Protein AF-A0A661NJM4-F1 (afdb_monomer_lite)

Radius of gyration: 27.55 Å; chains: 1; bounding box: 60×83×50 Å

Sequence (164 aa):
LTALAAVALLGGCPGSLEDPGRFEAGVPACDAEELLIRSCGSEVCHDADAPQADLDLVSPGVASRLVDVPAVLCVDLGNLVDSADPQGASAMLQKLQTDPGCGLQMPPSPFEPLTSDEVSCLSAWVDEITGGGSMDAGAFDAAMDAPMDAPADGSGGDAAEGGT

Foldseek 3Di:
DDDDDDDDDPPDDPPDPPPCVVVVPPLPPDDLLVLCCVFAVDPVDADDPDHDQPHHSNDPPNLVCFEQDARRQPNVLGGCAYLVCRQPRHLVLLLLDCCSVDDGRPPHPPGDRDDPSSSSNVSVVSCVSSVDDDDDDDDPPDDPDDDDDDDDDDDDDDDDDDDD

Structure (mmCIF, N/CA/C/O backbone):
data_AF-A0A661NJM4-F1
#
_entry.id   AF-A0A661NJM4-F1
#
loop_
_atom_site.group_PDB
_atom_site.id
_atom_site.type_symbol
_atom_site.label_atom_id
_atom_site.label_alt_id
_atom_site.label_comp_id
_atom_site.label_asym_id
_atom_site.label_entity_id
_atom_site.label_seq_id
_atom_site.pdbx_PDB_ins_code
_atom_site.Cartn_x
_atom_site.Cartn_y
_atom_site.Cartn_z
_atom_site.occupancy
_atom_site.B_iso_or_equiv
_atom_site.auth_seq_id
_atom_site.auth_comp_id
_atom_site.auth_asym_id
_atom_site.auth_atom_id
_atom_site.pdbx_PDB_model_num
ATOM 1 N N . LEU A 1 1 ? -49.283 -56.856 -9.617 1.00 42.16 1 LEU A N 1
ATOM 2 C CA . LEU A 1 1 ? -48.602 -55.839 -10.447 1.00 42.16 1 LEU A CA 1
ATOM 3 C C . LEU A 1 1 ? -49.069 -54.476 -9.966 1.00 42.16 1 LEU A C 1
ATOM 5 O O . LEU A 1 1 ? -50.152 -54.049 -10.334 1.00 42.16 1 LEU A O 1
ATOM 9 N N . THR A 1 2 ? -48.300 -53.846 -9.086 1.00 40.88 2 THR A N 1
ATOM 10 C CA . THR A 1 2 ? -48.565 -52.487 -8.600 1.00 40.88 2 THR A CA 1
ATOM 11 C C . THR A 1 2 ? -47.220 -51.777 -8.576 1.00 40.88 2 THR A C 1
ATOM 13 O O . THR A 1 2 ? -46.371 -52.081 -7.745 1.00 40.88 2 THR A O 1
ATOM 16 N N . ALA A 1 3 ? -46.996 -50.916 -9.567 1.00 50.34 3 ALA A N 1
ATOM 17 C CA . ALA A 1 3 ? -45.806 -50.086 -9.669 1.00 50.34 3 ALA A CA 1
ATOM 18 C C . ALA A 1 3 ? -45.991 -48.861 -8.761 1.00 50.34 3 ALA A C 1
ATOM 20 O O . ALA A 1 3 ? -46.922 -48.082 -8.963 1.00 50.34 3 ALA A O 1
ATOM 21 N N . LEU A 1 4 ? -45.135 -48.712 -7.747 1.00 49.56 4 LEU A N 1
ATOM 22 C CA . LEU A 1 4 ? -45.039 -47.482 -6.964 1.00 49.56 4 LEU A CA 1
ATOM 23 C C . LEU A 1 4 ? -44.176 -46.487 -7.748 1.00 49.56 4 LEU A C 1
ATOM 25 O O . LEU A 1 4 ? -42.968 -46.676 -7.879 1.00 49.56 4 LEU A O 1
ATOM 29 N N . ALA A 1 5 ? -44.805 -45.439 -8.274 1.00 57.16 5 ALA A N 1
ATOM 30 C CA . ALA A 1 5 ? -44.113 -44.274 -8.804 1.00 57.16 5 ALA A CA 1
ATOM 31 C C . ALA A 1 5 ? -43.614 -43.418 -7.628 1.00 57.16 5 ALA A C 1
ATOM 33 O O . ALA A 1 5 ? -44.414 -42.865 -6.873 1.00 57.16 5 ALA A O 1
ATOM 34 N N . ALA A 1 6 ? -42.294 -43.334 -7.456 1.00 54.97 6 ALA A N 1
ATOM 35 C CA . ALA A 1 6 ? -41.663 -42.452 -6.483 1.00 54.97 6 ALA A CA 1
ATOM 36 C C . ALA A 1 6 ? -41.489 -41.057 -7.102 1.00 54.97 6 ALA A C 1
ATOM 38 O O . ALA A 1 6 ? -40.662 -40.856 -7.988 1.00 54.97 6 ALA A O 1
ATOM 39 N N . VAL A 1 7 ? -42.296 -40.098 -6.647 1.00 58.34 7 VAL A N 1
ATOM 40 C CA . VAL A 1 7 ? -42.157 -38.674 -6.978 1.00 58.34 7 VAL A CA 1
ATOM 41 C C . VAL A 1 7 ? -41.045 -38.095 -6.102 1.00 58.34 7 VAL A C 1
ATOM 43 O O . VAL A 1 7 ? -41.209 -37.971 -4.889 1.00 58.34 7 VAL A O 1
ATOM 46 N N . ALA A 1 8 ? -39.905 -37.765 -6.709 1.00 55.59 8 ALA A N 1
ATOM 47 C CA . ALA A 1 8 ? -38.805 -37.072 -6.048 1.00 55.59 8 ALA A CA 1
ATOM 48 C C . ALA A 1 8 ? -39.119 -35.568 -5.967 1.00 55.59 8 ALA A C 1
ATOM 50 O O . ALA A 1 8 ? -38.956 -34.827 -6.934 1.00 55.59 8 ALA A O 1
ATOM 51 N N . LEU A 1 9 ? -39.606 -35.124 -4.808 1.00 58.19 9 LEU A N 1
ATOM 52 C CA . LEU A 1 9 ? -39.699 -33.708 -4.459 1.00 58.19 9 LEU A CA 1
ATOM 53 C C . LEU A 1 9 ? -38.277 -33.177 -4.221 1.00 58.19 9 LEU A C 1
ATOM 55 O O . LEU A 1 9 ? -37.660 -33.509 -3.210 1.00 58.19 9 LEU A O 1
ATOM 59 N N . LEU A 1 10 ? -37.757 -32.350 -5.132 1.00 53.59 10 LEU A N 1
ATOM 60 C CA . LEU A 1 10 ? -36.569 -31.525 -4.885 1.00 53.59 10 LEU A CA 1
ATOM 61 C C . LEU A 1 10 ? -36.932 -30.411 -3.892 1.00 53.59 10 LEU A C 1
ATOM 63 O O . LEU A 1 10 ? -37.168 -29.265 -4.264 1.00 53.59 10 LEU A O 1
ATOM 67 N N . GLY A 1 11 ? -37.021 -30.770 -2.613 1.00 51.56 11 GLY A N 1
ATOM 68 C CA . GLY A 1 11 ? -37.017 -29.814 -1.514 1.00 51.56 11 GLY A CA 1
ATOM 69 C C . GLY A 1 11 ? -35.595 -29.314 -1.299 1.00 51.56 11 GLY A C 1
ATOM 70 O O . GLY A 1 11 ? -34.840 -29.922 -0.547 1.00 51.56 11 GLY A O 1
ATOM 71 N N . GLY A 1 12 ? -35.217 -28.229 -1.976 1.00 57.75 12 GLY A N 1
ATOM 72 C CA . GLY A 1 12 ? -34.043 -27.457 -1.581 1.00 57.75 12 GLY A CA 1
ATOM 73 C C . GLY A 1 12 ? -34.294 -26.859 -0.198 1.00 57.75 12 GLY A C 1
ATOM 74 O O . GLY A 1 12 ? -35.311 -26.198 0.011 1.00 57.75 12 GLY A O 1
ATOM 75 N N . CYS A 1 13 ? -33.411 -27.123 0.763 1.00 59.28 13 CYS A N 1
ATOM 76 C CA . CYS A 1 13 ? -33.463 -26.448 2.055 1.00 59.28 13 CYS A CA 1
ATOM 77 C C . CYS A 1 13 ? -33.252 -24.942 1.830 1.00 59.28 13 CYS A C 1
ATOM 79 O O . CYS A 1 13 ? -32.224 -24.579 1.253 1.00 59.28 13 CYS A O 1
ATOM 81 N N . PRO A 1 14 ? -34.154 -24.053 2.288 1.00 63.53 14 PRO A N 1
ATOM 82 C CA . PRO A 1 14 ? -33.796 -22.653 2.441 1.00 63.53 14 PRO A CA 1
ATOM 83 C C . PRO A 1 14 ? -32.699 -22.599 3.509 1.00 63.53 14 PRO A C 1
ATOM 85 O O . PRO A 1 14 ? -32.967 -22.809 4.692 1.00 63.53 14 PRO A O 1
ATOM 88 N N . GLY A 1 15 ? -31.450 -22.404 3.088 1.00 54.69 15 GLY A N 1
ATOM 89 C CA . GL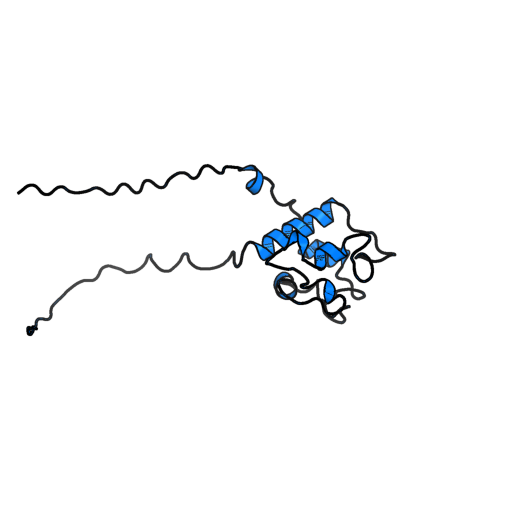Y A 1 15 ? -30.372 -22.071 4.008 1.00 54.69 15 GLY A CA 1
ATOM 90 C C . GLY A 1 15 ? -30.741 -20.757 4.683 1.00 54.69 15 GLY A C 1
ATOM 91 O O . GLY A 1 15 ? -30.848 -19.729 4.018 1.00 54.69 15 GLY A O 1
ATOM 92 N N . SER A 1 16 ? -31.022 -20.801 5.982 1.00 60.88 16 SER A N 1
ATOM 93 C CA . SER A 1 16 ? -31.118 -19.584 6.776 1.00 60.88 16 SER A CA 1
ATOM 94 C C . SER A 1 16 ? -29.702 -19.058 6.896 1.00 60.88 16 SER A C 1
ATOM 96 O O . S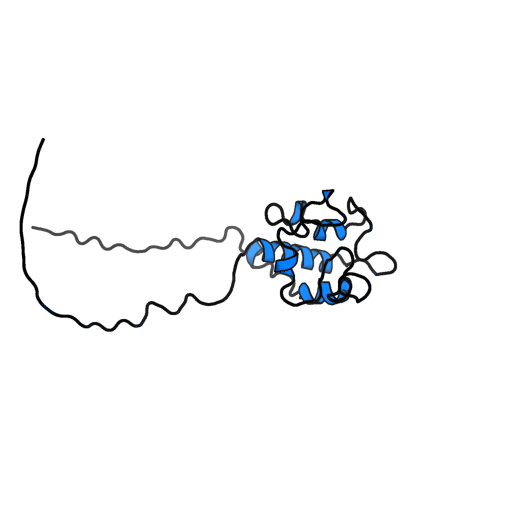ER A 1 16 ? -28.877 -19.749 7.471 1.00 60.88 16 SER A O 1
ATOM 98 N N . LEU A 1 17 ? -29.419 -17.872 6.362 1.00 56.31 17 LEU A N 1
ATOM 99 C CA . LEU A 1 17 ? -28.151 -17.206 6.629 1.00 56.31 17 LEU A CA 1
ATOM 100 C C . LEU A 1 17 ? -28.077 -16.970 8.139 1.00 56.31 17 LEU A C 1
ATOM 102 O O . LEU A 1 17 ? -28.878 -16.219 8.691 1.00 56.31 17 LEU A O 1
ATOM 106 N N . GLU A 1 18 ? -27.164 -17.661 8.812 1.00 68.56 18 GLU A N 1
ATOM 107 C CA . GLU A 1 18 ? -26.964 -17.550 10.258 1.00 68.56 18 GLU A CA 1
ATOM 108 C C . GLU A 1 18 ? -26.50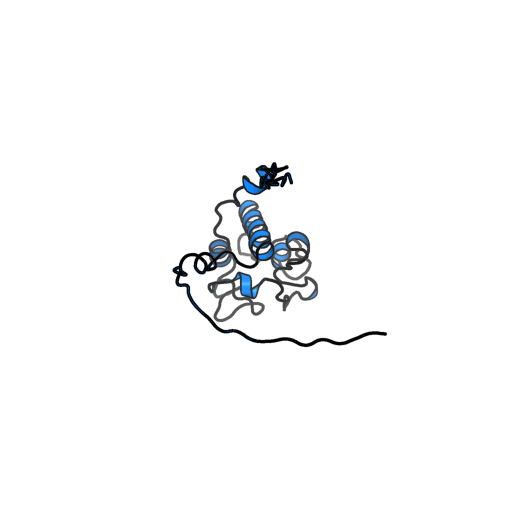2 -16.142 10.659 1.00 68.56 18 GLU A C 1
ATOM 110 O O . GLU A 1 18 ? -26.663 -15.745 11.812 1.00 68.56 18 GLU A O 1
ATOM 115 N N . ASP A 1 19 ? -25.996 -15.379 9.688 1.00 55.66 19 ASP A N 1
ATOM 116 C CA . ASP A 1 19 ? -25.659 -13.971 9.816 1.00 55.66 19 ASP A CA 1
ATOM 117 C C . ASP A 1 19 ? -25.887 -13.234 8.480 1.00 55.66 19 ASP A C 1
ATOM 119 O O . ASP A 1 19 ? -24.986 -13.189 7.640 1.00 55.66 19 ASP A O 1
ATOM 123 N N . PRO A 1 20 ? -27.083 -12.675 8.223 1.00 59.53 20 PRO A N 1
ATOM 124 C CA . PRO A 1 20 ? -27.307 -11.829 7.051 1.00 59.53 20 PRO A CA 1
ATOM 125 C C . PRO A 1 20 ? -26.447 -10.555 7.101 1.00 59.53 20 PRO A C 1
ATOM 127 O O . PRO A 1 20 ? -26.073 -10.040 6.051 1.00 59.53 20 PRO A O 1
ATOM 130 N N . GLY A 1 21 ? -26.026 -10.118 8.296 1.00 54.38 21 GLY A N 1
ATOM 131 C CA . GLY A 1 21 ? -25.169 -8.952 8.515 1.00 54.38 21 GLY A CA 1
ATOM 132 C C . GLY A 1 21 ? -23.808 -9.044 7.827 1.00 54.38 21 GLY A C 1
ATOM 133 O O . GLY A 1 21 ? -23.268 -8.019 7.422 1.00 54.38 21 GLY A O 1
ATOM 134 N N . ARG A 1 22 ? -23.285 -10.254 7.590 1.00 60.72 22 ARG A N 1
ATOM 135 C CA . ARG A 1 22 ? -22.041 -10.452 6.823 1.00 60.72 22 ARG A CA 1
ATOM 136 C C . ARG A 1 22 ? -22.195 -10.201 5.314 1.00 60.72 22 ARG A C 1
ATOM 138 O O . ARG A 1 22 ? -21.198 -10.091 4.615 1.00 60.72 22 ARG A O 1
ATOM 145 N N . PHE A 1 23 ? -23.433 -10.167 4.817 1.00 57.28 23 PHE A N 1
ATOM 146 C CA . PHE A 1 23 ? -23.776 -9.843 3.426 1.00 57.28 23 PHE A CA 1
ATOM 147 C C . PHE A 1 23 ? -24.459 -8.469 3.308 1.00 57.28 23 PHE A C 1
ATOM 149 O O . PHE A 1 23 ? -24.543 -7.916 2.216 1.00 57.28 23 PHE A O 1
ATOM 156 N N . GLU A 1 24 ? -24.971 -7.932 4.422 1.00 56.84 24 GLU A N 1
ATOM 157 C CA . GLU A 1 24 ? -25.612 -6.613 4.530 1.00 56.84 24 GLU A CA 1
ATOM 158 C C . GLU A 1 24 ? -24.663 -5.512 5.014 1.00 56.84 24 GLU A C 1
ATOM 160 O O . GLU A 1 24 ? -24.963 -4.328 4.841 1.00 56.84 24 GLU A O 1
ATOM 165 N N . ALA A 1 25 ? -23.496 -5.867 5.560 1.00 51.38 25 ALA A N 1
ATOM 166 C CA . ALA A 1 25 ? -22.344 -4.983 5.570 1.00 51.38 25 ALA A CA 1
ATOM 167 C C . ALA A 1 25 ? -21.876 -4.860 4.121 1.00 51.38 25 ALA A C 1
ATOM 169 O O . ALA A 1 25 ? -20.912 -5.494 3.703 1.00 51.38 25 ALA A O 1
ATOM 170 N N . GLY A 1 26 ? -22.623 -4.082 3.332 1.00 48.06 26 GLY A N 1
ATOM 171 C CA . GLY A 1 26 ? -22.126 -3.588 2.068 1.00 48.06 26 GLY A CA 1
ATOM 172 C C . GLY A 1 26 ? -20.741 -3.050 2.363 1.00 48.06 26 GLY A C 1
ATOM 173 O O . GLY A 1 26 ? -20.601 -2.162 3.212 1.00 48.06 26 GLY A O 1
ATOM 174 N N . VAL A 1 27 ? -19.736 -3.656 1.725 1.00 53.75 27 VAL A N 1
ATOM 175 C CA . VAL A 1 27 ? -18.402 -3.079 1.601 1.00 53.75 27 VAL A CA 1
ATOM 176 C C . VAL A 1 27 ? -18.651 -1.585 1.419 1.00 53.75 27 VAL A C 1
ATOM 178 O O . VAL A 1 27 ? -19.490 -1.249 0.567 1.00 53.75 27 VAL A O 1
ATOM 181 N N . PRO A 1 28 ? -18.097 -0.692 2.270 1.00 51.28 28 PRO A N 1
ATOM 182 C CA . PRO A 1 28 ? -18.274 0.736 2.039 1.00 51.28 28 PRO A CA 1
ATOM 183 C C . PRO A 1 28 ? -18.037 0.946 0.552 1.00 51.28 28 PRO A C 1
ATOM 185 O O . PRO A 1 28 ? -17.074 0.382 0.045 1.00 51.28 28 PRO A O 1
ATOM 188 N N . ALA A 1 29 ? -18.969 1.602 -0.150 1.00 61.59 29 ALA A N 1
ATOM 189 C CA . ALA A 1 29 ? -18.885 1.786 -1.596 1.00 61.59 29 ALA A CA 1
ATOM 190 C C . ALA A 1 29 ? -17.647 2.641 -1.878 1.00 61.59 29 ALA A C 1
ATOM 192 O O . ALA A 1 29 ? -17.711 3.866 -1.959 1.00 61.59 29 ALA A O 1
ATOM 193 N N . CYS A 1 30 ? -16.501 1.988 -1.872 1.00 79.81 30 CYS A N 1
ATOM 194 C CA . CYS A 1 30 ? -15.194 2.566 -1.833 1.00 79.81 30 CYS A CA 1
ATOM 195 C C . CYS A 1 30 ? -14.484 1.939 -3.012 1.00 79.81 30 CYS A C 1
ATOM 197 O O . CYS A 1 30 ? -14.419 0.724 -3.186 1.00 79.81 30 CYS A O 1
ATOM 199 N N . ASP A 1 31 ? -14.061 2.816 -3.895 1.00 91.31 31 ASP A N 1
ATOM 200 C CA . ASP A 1 31 ? -13.321 2.421 -5.065 1.00 91.31 31 ASP A CA 1
ATOM 201 C C . ASP A 1 31 ? -11.873 2.217 -4.613 1.00 91.31 31 ASP A C 1
ATOM 203 O O . ASP A 1 31 ? -11.127 3.177 -4.407 1.00 91.31 31 ASP A O 1
ATOM 207 N N . ALA A 1 32 ? -11.527 0.965 -4.304 1.00 93.50 32 ALA A N 1
ATOM 208 C CA . ALA A 1 32 ? -10.214 0.613 -3.780 1.00 93.50 32 ALA A CA 1
ATOM 209 C C . ALA A 1 32 ? -9.108 0.853 -4.815 1.00 93.50 32 ALA A C 1
ATOM 211 O O . ALA A 1 32 ? -8.018 1.280 -4.439 1.00 93.50 32 ALA A O 1
ATOM 212 N N . GLU A 1 33 ? -9.388 0.644 -6.105 1.00 93.00 33 GLU A N 1
ATOM 213 C CA . GLU A 1 33 ? -8.433 0.954 -7.172 1.00 93.00 33 GLU A CA 1
ATOM 214 C C . GLU A 1 33 ? -8.210 2.469 -7.271 1.00 93.00 33 GLU A C 1
ATOM 216 O O . GLU A 1 33 ? -7.064 2.917 -7.267 1.00 93.00 33 GLU A O 1
ATOM 221 N N . GLU A 1 34 ? -9.271 3.280 -7.231 1.00 93.81 34 GLU A N 1
ATOM 222 C CA . GLU A 1 34 ? -9.138 4.743 -7.171 1.00 93.81 34 GLU A CA 1
ATOM 223 C C . GLU A 1 34 ? -8.398 5.204 -5.904 1.00 93.81 34 GLU A C 1
ATOM 225 O O . GLU A 1 34 ? -7.588 6.134 -5.943 1.00 93.81 34 GLU A O 1
ATOM 230 N N . LEU A 1 35 ? -8.632 4.548 -4.762 1.00 95.00 35 LEU A N 1
ATOM 231 C CA . LEU A 1 35 ? -7.899 4.813 -3.524 1.00 95.00 35 LEU A CA 1
ATOM 232 C C . LEU A 1 35 ? -6.402 4.496 -3.673 1.00 95.00 35 LEU A C 1
ATOM 234 O O . LEU A 1 35 ? -5.567 5.287 -3.228 1.00 95.00 35 LEU A O 1
ATOM 238 N N . LEU A 1 36 ? -6.055 3.378 -4.313 1.00 95.50 36 LEU A N 1
ATOM 239 C CA . LEU A 1 36 ? -4.668 3.014 -4.599 1.00 95.50 36 LEU A CA 1
ATOM 240 C C . LEU A 1 36 ? -4.007 4.037 -5.521 1.00 95.50 36 LEU A C 1
ATOM 242 O O . LEU A 1 36 ? -2.900 4.489 -5.224 1.00 95.50 36 LEU A O 1
ATOM 246 N N . ILE A 1 37 ? -4.701 4.471 -6.573 1.00 94.00 37 ILE A N 1
ATOM 247 C CA . ILE A 1 37 ? -4.213 5.497 -7.498 1.00 94.00 37 ILE A CA 1
ATOM 248 C C . ILE A 1 37 ? -3.946 6.802 -6.744 1.00 94.00 37 ILE A C 1
ATOM 250 O O . ILE A 1 37 ? -2.826 7.309 -6.756 1.00 94.00 37 ILE A O 1
ATOM 254 N N . ARG A 1 38 ? -4.937 7.337 -6.022 1.00 93.31 38 ARG A N 1
ATOM 255 C CA . ARG A 1 38 ? -4.803 8.665 -5.403 1.00 93.31 38 ARG A CA 1
ATOM 256 C C . ARG A 1 38 ? -3.834 8.711 -4.221 1.00 93.31 38 ARG A C 1
ATOM 258 O O . ARG A 1 38 ? -3.255 9.765 -3.967 1.00 93.31 38 ARG A O 1
ATOM 265 N N . SER A 1 39 ? -3.697 7.614 -3.474 1.00 94.38 39 SER A N 1
ATOM 266 C CA . SER A 1 39 ? -2.932 7.595 -2.219 1.00 94.38 39 SER A CA 1
ATOM 267 C C . SER A 1 39 ? -1.562 6.928 -2.348 1.00 94.38 39 SER A C 1
ATOM 269 O O . SER A 1 39 ? -0.708 7.127 -1.484 1.00 94.38 39 SER A O 1
ATOM 271 N N . CYS A 1 40 ? -1.331 6.133 -3.396 1.00 94.50 40 CYS A N 1
ATOM 272 C CA . CYS A 1 40 ? -0.093 5.367 -3.578 1.00 94.50 40 CYS A CA 1
ATOM 273 C C . CYS A 1 40 ? 0.484 5.502 -4.999 1.00 94.50 40 CYS A C 1
ATOM 275 O O . CYS A 1 40 ? 1.706 5.582 -5.168 1.00 94.50 40 CYS A O 1
ATOM 277 N N . GLY A 1 41 ? -0.389 5.570 -6.001 1.00 90.00 41 GLY A N 1
ATOM 278 C CA . GLY A 1 41 ? -0.087 5.648 -7.426 1.00 90.00 41 GLY A CA 1
ATOM 279 C C . GLY A 1 41 ? 0.349 7.031 -7.904 1.00 90.00 41 GLY A C 1
ATOM 280 O O . GLY A 1 41 ? -0.336 7.677 -8.690 1.00 90.00 41 GLY A O 1
ATOM 281 N N . SER A 1 42 ? 1.504 7.494 -7.428 1.00 83.19 42 SER A N 1
ATOM 282 C CA . SER A 1 42 ? 2.184 8.670 -7.986 1.00 83.19 42 SER A CA 1
ATOM 283 C C . SER A 1 42 ? 3.444 8.263 -8.740 1.00 83.19 42 SER A C 1
ATOM 285 O O . SER A 1 42 ? 4.080 7.281 -8.354 1.00 83.19 42 SER A O 1
ATOM 287 N N . GLU A 1 43 ? 3.866 9.084 -9.710 1.00 80.19 43 GLU A N 1
ATOM 288 C CA . GLU A 1 43 ? 5.117 8.932 -10.489 1.00 80.19 43 GLU A CA 1
ATOM 289 C C . GLU A 1 43 ? 6.372 8.715 -9.614 1.00 80.19 43 GLU A C 1
ATOM 291 O O . GLU A 1 43 ? 7.422 8.289 -10.089 1.00 80.19 43 GLU A O 1
ATOM 296 N N . VAL A 1 44 ? 6.289 9.041 -8.320 1.00 83.25 44 VAL A N 1
ATOM 297 C CA . VAL A 1 44 ? 7.388 8.943 -7.353 1.00 83.25 44 VAL A CA 1
ATOM 298 C C . VAL A 1 44 ? 7.365 7.627 -6.563 1.00 83.25 44 VAL A C 1
ATOM 300 O O . VAL A 1 44 ? 8.410 7.205 -6.060 1.00 83.25 44 VAL A O 1
ATOM 303 N N . CYS A 1 45 ? 6.200 6.988 -6.419 1.00 92.25 45 CYS A N 1
ATOM 304 C CA . CYS A 1 45 ? 5.996 5.874 -5.493 1.00 92.25 45 CYS A CA 1
ATOM 305 C C . CYS A 1 45 ? 5.605 4.573 -6.202 1.00 92.25 45 CYS A C 1
ATOM 307 O O . CYS A 1 45 ? 6.459 3.709 -6.334 1.00 92.25 45 CYS A O 1
ATOM 309 N N . HIS A 1 46 ? 4.363 4.394 -6.647 1.00 94.44 46 HIS A N 1
ATOM 310 C CA . HIS A 1 46 ? 3.879 3.104 -7.165 1.00 94.44 46 HIS A CA 1
ATOM 311 C C . HIS A 1 46 ? 3.143 3.246 -8.504 1.00 94.44 46 HIS A C 1
ATOM 313 O O . HIS A 1 46 ? 1.960 2.928 -8.616 1.00 94.44 46 HIS A O 1
ATOM 319 N N . ASP A 1 47 ? 3.853 3.766 -9.503 1.00 92.31 47 ASP A N 1
ATOM 320 C CA . ASP A 1 47 ? 3.363 4.005 -10.867 1.00 92.31 47 ASP A CA 1
ATOM 321 C C . ASP A 1 47 ? 3.816 2.906 -11.852 1.00 92.31 47 ASP A C 1
ATOM 323 O O . ASP A 1 47 ? 4.650 2.070 -11.519 1.00 92.31 47 ASP A O 1
ATOM 327 N N . ALA A 1 48 ? 3.300 2.913 -13.077 1.00 91.00 48 ALA A N 1
ATOM 328 C CA . ALA A 1 48 ? 3.625 1.949 -14.122 1.00 91.00 48 ALA A CA 1
ATOM 329 C C . ALA A 1 48 ? 5.030 2.144 -14.728 1.00 91.00 48 ALA A C 1
ATOM 331 O O . ALA A 1 48 ? 5.682 1.167 -15.095 1.00 91.00 48 ALA A O 1
ATOM 332 N N . ASP A 1 49 ? 5.512 3.388 -14.842 1.00 86.56 49 ASP A N 1
ATOM 333 C CA . ASP A 1 49 ? 6.739 3.696 -15.596 1.00 86.56 49 ASP A CA 1
ATOM 334 C C . ASP A 1 49 ? 8.034 3.513 -14.783 1.00 86.56 49 ASP A C 1
ATOM 336 O O . ASP A 1 49 ? 9.052 3.048 -15.305 1.00 86.56 49 ASP A O 1
ATOM 340 N N . ALA A 1 50 ? 8.020 3.899 -13.505 1.00 82.81 50 ALA A N 1
ATOM 341 C CA . ALA A 1 50 ? 9.177 3.821 -12.609 1.00 82.81 50 ALA A CA 1
ATOM 342 C C . ALA A 1 50 ? 8.769 3.437 -11.171 1.00 82.81 50 ALA A C 1
ATOM 344 O O . ALA A 1 50 ? 9.002 4.209 -10.235 1.00 82.81 50 ALA A O 1
ATOM 345 N N . PRO A 1 51 ? 8.159 2.254 -10.972 1.00 84.88 51 PRO A N 1
ATOM 346 C CA . PRO A 1 51 ? 7.640 1.856 -9.670 1.00 84.88 51 PRO A CA 1
ATOM 347 C C . PRO A 1 51 ? 8.740 1.677 -8.618 1.00 84.88 51 PRO A C 1
ATOM 349 O O . PRO A 1 51 ? 9.721 0.952 -8.818 1.00 84.88 51 PRO A O 1
ATOM 352 N N . GLN A 1 52 ? 8.536 2.243 -7.428 1.00 89.81 52 GLN A N 1
ATOM 353 C CA . GLN A 1 52 ? 9.270 1.811 -6.242 1.00 89.81 52 GLN A CA 1
ATOM 354 C C . GLN A 1 52 ? 8.889 0.374 -5.918 1.00 89.81 52 GLN A C 1
ATOM 356 O O . GLN A 1 52 ? 7.724 -0.019 -5.995 1.00 89.81 52 GLN A O 1
ATOM 361 N N . ALA A 1 53 ? 9.895 -0.396 -5.508 1.00 88.44 53 ALA A N 1
ATOM 362 C CA . ALA A 1 53 ? 9.732 -1.806 -5.175 1.00 88.44 53 ALA A CA 1
ATOM 363 C C . ALA A 1 53 ? 9.110 -2.648 -6.306 1.00 88.44 53 ALA A C 1
ATOM 365 O O . ALA A 1 53 ? 8.484 -3.657 -6.007 1.00 88.44 53 ALA A O 1
ATOM 366 N N . ASP A 1 54 ? 9.275 -2.241 -7.572 1.00 89.88 54 ASP A N 1
ATOM 367 C CA . ASP A 1 54 ? 8.736 -2.963 -8.736 1.00 89.88 54 ASP A CA 1
ATOM 368 C C . ASP A 1 54 ? 7.211 -3.196 -8.662 1.00 89.88 54 ASP A C 1
ATOM 370 O O . ASP A 1 54 ? 6.683 -4.189 -9.153 1.00 89.88 54 ASP A O 1
ATOM 374 N N . LEU A 1 55 ? 6.498 -2.283 -7.991 1.00 93.94 55 LEU A N 1
ATOM 375 C CA . LEU A 1 55 ? 5.068 -2.370 -7.739 1.00 93.94 55 LEU A CA 1
ATOM 376 C C . LEU A 1 55 ? 4.277 -1.247 -8.428 1.00 93.94 55 LEU A C 1
ATOM 378 O O . LEU A 1 55 ? 4.340 -0.091 -8.005 1.00 93.94 55 LEU A O 1
ATOM 382 N N . ASP A 1 56 ? 3.483 -1.632 -9.429 1.00 95.06 56 ASP A N 1
ATOM 383 C CA . ASP A 1 56 ? 2.524 -0.789 -10.158 1.00 95.06 56 ASP A CA 1
ATOM 384 C C . ASP A 1 56 ? 1.102 -0.928 -9.583 1.00 95.06 56 ASP A C 1
ATOM 386 O O . ASP A 1 56 ? 0.448 -1.974 -9.730 1.00 95.06 56 ASP A O 1
ATOM 390 N N . LEU A 1 57 ? 0.619 0.162 -8.976 1.00 95.88 57 LEU A N 1
ATOM 391 C CA . LEU A 1 57 ? -0.718 0.275 -8.387 1.00 95.88 57 LEU A CA 1
ATOM 392 C C . LEU A 1 57 ? -1.706 1.096 -9.229 1.00 95.88 57 LEU A C 1
ATOM 394 O O . LEU A 1 57 ? -2.834 1.293 -8.786 1.00 95.88 57 LEU A O 1
ATOM 398 N N . VAL A 1 58 ? -1.312 1.572 -10.414 1.00 94.44 58 VAL A N 1
ATOM 399 C CA . VAL A 1 58 ? -2.150 2.460 -11.241 1.00 94.44 58 VAL A CA 1
ATOM 400 C C . VAL A 1 58 ? -2.709 1.791 -12.484 1.00 94.44 58 VAL A C 1
ATOM 402 O O . VAL A 1 58 ? -3.760 2.201 -12.979 1.00 94.44 58 VAL A O 1
ATOM 405 N N . SER A 1 59 ? -2.031 0.772 -13.018 1.00 93.69 59 SER A N 1
ATOM 406 C CA . SER A 1 59 ? -2.539 0.086 -14.203 1.00 93.69 59 SER A CA 1
ATOM 407 C C . SER A 1 59 ? -3.824 -0.682 -13.876 1.00 93.69 59 SER A C 1
ATOM 409 O O . SER A 1 59 ? -3.956 -1.232 -12.779 1.00 93.69 59 SER A O 1
ATOM 411 N N . PRO A 1 60 ? -4.753 -0.839 -14.832 1.00 90.94 60 PRO A N 1
ATOM 412 C CA . PRO A 1 60 ? -5.939 -1.665 -14.626 1.00 90.94 60 PRO A CA 1
ATOM 413 C C . PRO A 1 60 ? -5.608 -3.100 -14.173 1.00 90.94 60 PRO A C 1
ATOM 415 O O . PRO A 1 60 ? -4.559 -3.657 -14.525 1.00 90.94 60 PRO A O 1
ATOM 418 N N . GLY A 1 61 ? -6.513 -3.717 -13.406 1.00 89.31 61 GLY A N 1
ATOM 419 C CA . GLY A 1 61 ? -6.389 -5.115 -12.973 1.00 89.31 61 GLY A CA 1
ATOM 420 C C . GLY A 1 61 ? -5.308 -5.345 -11.912 1.00 89.31 61 GLY A C 1
ATOM 421 O O . GLY A 1 61 ? -4.599 -6.356 -11.957 1.00 89.31 61 GLY A O 1
ATOM 422 N N . VAL A 1 62 ? -5.164 -4.403 -1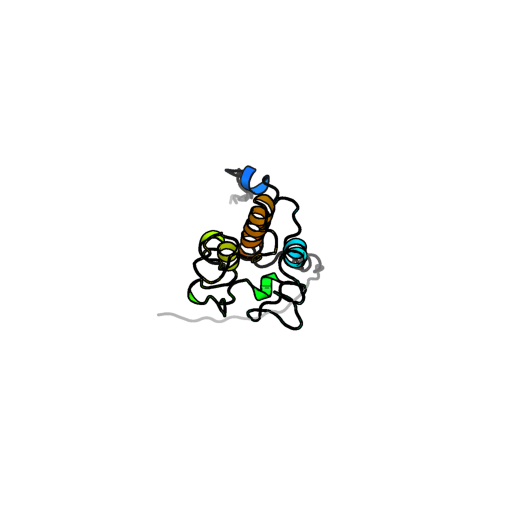0.975 1.00 94.69 62 VAL A N 1
ATOM 423 C CA . VAL A 1 62 ? -4.103 -4.387 -9.952 1.00 94.69 62 VAL A CA 1
ATOM 424 C C . VAL A 1 62 ? -4.069 -5.635 -9.076 1.00 94.69 62 VAL A C 1
ATOM 426 O O . VAL A 1 62 ? -2.982 -6.112 -8.757 1.00 94.69 62 VAL A O 1
ATOM 429 N N . ALA A 1 63 ? -5.221 -6.244 -8.788 1.00 94.44 63 ALA A N 1
ATOM 430 C CA . ALA A 1 63 ? -5.308 -7.464 -7.985 1.00 94.44 63 ALA A CA 1
ATOM 431 C C . ALA A 1 63 ? -4.380 -8.586 -8.496 1.00 94.44 63 ALA A C 1
ATOM 433 O O . ALA A 1 63 ? -3.694 -9.232 -7.707 1.00 94.44 63 ALA A O 1
ATOM 434 N N . SER A 1 64 ? -4.273 -8.755 -9.820 1.00 94.19 64 SER A N 1
ATOM 435 C CA . SER A 1 64 ? -3.419 -9.781 -10.444 1.00 94.19 64 SER A CA 1
ATOM 436 C C . SER A 1 64 ? -1.918 -9.607 -10.179 1.00 94.19 64 SER A C 1
ATOM 438 O O . SER A 1 64 ? -1.154 -10.555 -10.345 1.00 94.19 64 SER A O 1
ATOM 440 N N . ARG A 1 65 ? -1.493 -8.404 -9.773 1.00 95.44 65 ARG A N 1
ATOM 441 C CA . ARG A 1 65 ? -0.105 -8.068 -9.428 1.00 95.44 65 ARG A CA 1
ATOM 442 C C . ARG A 1 65 ? 0.163 -8.113 -7.923 1.00 95.44 65 ARG A C 1
ATOM 444 O O . ARG A 1 65 ? 1.311 -7.963 -7.519 1.00 95.44 65 ARG A O 1
ATOM 451 N N . LEU A 1 66 ? -0.871 -8.299 -7.103 1.00 96.75 66 LEU A N 1
ATOM 452 C CA . LEU A 1 66 ? -0.760 -8.309 -5.645 1.00 96.75 66 LEU A CA 1
ATOM 453 C C . LEU A 1 66 ? -0.986 -9.695 -5.050 1.00 96.75 66 LEU A C 1
ATOM 455 O O . LEU A 1 66 ? -0.236 -10.107 -4.165 1.00 96.75 66 LEU A O 1
ATOM 459 N N . VAL A 1 67 ? -2.025 -10.393 -5.513 1.00 97.50 67 VAL A N 1
ATOM 460 C CA . VAL A 1 67 ? -2.452 -11.665 -4.925 1.00 97.50 67 VAL A CA 1
ATOM 461 C C . VAL A 1 67 ? -1.385 -12.728 -5.155 1.00 97.50 67 VAL A C 1
ATOM 463 O O . VAL A 1 67 ? -1.032 -13.042 -6.290 1.00 97.50 67 VAL A O 1
ATOM 466 N N . ASP A 1 68 ? -0.869 -13.256 -4.049 1.00 97.31 68 ASP A N 1
ATOM 467 C CA . ASP A 1 68 ? 0.188 -14.263 -3.970 1.00 97.31 68 ASP A CA 1
ATOM 468 C C . ASP A 1 68 ? 1.490 -13.894 -4.698 1.00 97.31 68 ASP A C 1
ATOM 470 O O . ASP A 1 68 ? 2.287 -14.755 -5.081 1.00 97.31 68 ASP A O 1
ATOM 474 N N . VAL A 1 69 ? 1.735 -12.591 -4.854 1.00 97.31 69 VAL A N 1
ATOM 475 C CA . VAL A 1 69 ? 2.989 -12.054 -5.383 1.00 97.31 69 VAL A CA 1
ATOM 476 C C . VAL A 1 69 ? 3.925 -11.720 -4.217 1.00 97.31 69 VAL A C 1
ATOM 478 O O . VAL A 1 69 ? 3.548 -10.919 -3.362 1.00 97.31 69 VAL A O 1
ATOM 481 N N . PRO A 1 70 ? 5.150 -12.275 -4.153 1.00 97.12 70 PRO A N 1
ATOM 482 C CA . PRO A 1 70 ? 6.094 -11.974 -3.076 1.00 97.12 70 PRO A CA 1
ATOM 483 C C . PRO A 1 70 ? 6.499 -10.496 -3.029 1.00 97.12 70 PRO A C 1
ATOM 485 O O . PRO A 1 70 ? 6.835 -9.901 -4.054 1.00 97.12 70 PRO A O 1
ATOM 488 N N . ALA A 1 71 ? 6.560 -9.913 -1.830 1.00 95.00 71 ALA A N 1
ATOM 489 C CA . ALA A 1 71 ? 7.107 -8.573 -1.645 1.00 95.00 71 ALA A CA 1
ATOM 490 C C . ALA A 1 71 ? 8.626 -8.568 -1.893 1.00 95.00 71 ALA A C 1
ATOM 492 O O . ALA A 1 71 ? 9.366 -9.329 -1.276 1.00 95.00 71 ALA A O 1
ATOM 493 N N . VAL A 1 72 ? 9.122 -7.673 -2.754 1.00 92.88 72 VAL A N 1
ATOM 494 C CA . VAL A 1 72 ? 10.543 -7.690 -3.165 1.00 92.88 72 VAL A CA 1
ATOM 495 C C . VAL A 1 72 ? 11.489 -6.952 -2.210 1.00 92.88 72 VAL A C 1
ATOM 497 O O . VAL A 1 72 ? 12.640 -7.354 -2.061 1.00 92.88 72 VAL A O 1
ATOM 500 N N . LEU A 1 73 ? 11.032 -5.878 -1.549 1.00 88.75 73 LEU A N 1
ATOM 501 C CA . LEU A 1 73 ? 11.855 -5.109 -0.595 1.00 88.75 73 LEU A CA 1
ATOM 502 C C . LEU A 1 73 ? 11.656 -5.536 0.862 1.00 88.75 73 LEU A C 1
ATOM 504 O O . LEU A 1 73 ? 12.579 -5.425 1.663 1.00 88.75 73 LEU A O 1
ATOM 508 N N . CYS A 1 74 ? 10.464 -6.020 1.204 1.00 88.94 74 CYS A N 1
ATOM 509 C CA . CYS A 1 74 ? 10.104 -6.473 2.545 1.00 88.94 74 CYS A CA 1
ATOM 510 C C . CYS A 1 74 ? 9.772 -7.966 2.520 1.00 88.94 74 CYS A C 1
ATOM 512 O O . CYS A 1 74 ? 8.668 -8.365 2.869 1.00 88.94 74 CYS A O 1
ATOM 514 N N . VAL A 1 75 ? 10.737 -8.774 2.075 1.00 92.19 75 VAL A N 1
ATOM 515 C CA . VAL A 1 75 ? 10.571 -10.219 1.829 1.00 92.19 75 VAL A CA 1
ATOM 516 C C . VAL A 1 75 ? 10.089 -10.994 3.058 1.00 92.19 75 VAL A C 1
ATOM 518 O O . VAL A 1 75 ? 9.361 -11.971 2.922 1.00 92.19 75 VAL A O 1
ATOM 521 N N . ASP A 1 76 ? 10.452 -10.536 4.260 1.00 92.19 76 ASP A N 1
ATOM 522 C CA . ASP A 1 76 ? 10.059 -11.171 5.522 1.00 92.19 76 ASP A CA 1
ATOM 523 C C . ASP A 1 76 ? 8.563 -10.989 5.841 1.00 92.19 76 ASP A C 1
ATOM 525 O O . ASP A 1 76 ? 8.030 -11.718 6.674 1.00 92.19 76 ASP A O 1
ATOM 529 N N . LEU A 1 77 ? 7.880 -10.046 5.174 1.00 92.12 77 LEU A N 1
ATOM 530 C CA . LEU A 1 77 ? 6.429 -9.863 5.290 1.00 92.12 77 LEU A CA 1
ATOM 531 C C . LEU A 1 77 ? 5.632 -10.831 4.402 1.00 92.12 77 LEU A C 1
ATOM 533 O O . LEU A 1 77 ? 4.415 -10.873 4.527 1.00 92.12 77 LEU A O 1
ATOM 537 N N . GLY A 1 78 ? 6.289 -11.597 3.523 1.00 95.12 78 GLY A N 1
ATOM 538 C CA . GLY A 1 78 ? 5.630 -12.563 2.644 1.00 95.12 78 GLY A CA 1
ATOM 539 C C . GLY A 1 78 ? 5.059 -11.943 1.367 1.00 95.12 78 GLY A C 1
ATOM 540 O O . GLY A 1 78 ? 5.743 -11.192 0.664 1.00 95.12 78 GLY A O 1
ATOM 541 N N . ASN A 1 79 ? 3.823 -12.313 1.029 1.00 97.69 79 ASN A N 1
ATOM 542 C CA . ASN A 1 79 ? 3.149 -11.859 -0.186 1.00 97.69 79 ASN A CA 1
ATOM 543 C C . ASN A 1 79 ? 2.582 -10.440 -0.016 1.00 97.69 79 ASN A C 1
ATOM 545 O O . ASN A 1 79 ? 2.212 -10.024 1.081 1.00 97.69 79 ASN A O 1
ATOM 549 N N . LEU A 1 80 ? 2.499 -9.686 -1.116 1.00 97.50 80 LEU A N 1
ATOM 550 C CA . LEU A 1 80 ? 1.874 -8.362 -1.162 1.00 97.50 80 LEU A CA 1
ATOM 551 C C . LEU A 1 80 ? 0.423 -8.441 -0.678 1.00 97.50 80 LEU A C 1
ATOM 553 O O . LEU A 1 80 ? 0.042 -7.703 0.231 1.00 97.50 80 LEU A O 1
ATOM 557 N N . VAL A 1 81 ? -0.337 -9.388 -1.224 1.00 97.88 81 VAL A N 1
ATOM 558 C CA . VAL A 1 81 ? -1.600 -9.880 -0.672 1.00 97.88 81 VAL A CA 1
ATOM 559 C C . VAL A 1 81 ? -1.489 -11.395 -0.541 1.00 97.88 81 VAL A C 1
ATOM 561 O O . VAL A 1 81 ? -1.193 -12.071 -1.523 1.00 97.88 81 VAL A O 1
ATOM 564 N N . ASP A 1 82 ? -1.686 -11.928 0.661 1.00 97.62 82 ASP A N 1
ATOM 565 C CA . ASP A 1 82 ? -1.613 -13.365 0.937 1.00 97.62 82 ASP A CA 1
ATOM 566 C C . ASP A 1 82 ? -3.020 -13.968 0.890 1.00 97.62 82 ASP A C 1
ATOM 568 O O . ASP A 1 82 ? -3.856 -13.638 1.722 1.00 97.62 82 ASP A O 1
ATOM 572 N N . SER A 1 83 ? -3.322 -14.835 -0.079 1.00 96.69 83 SER A N 1
ATOM 573 C CA . SER A 1 83 ? -4.679 -15.392 -0.194 1.00 96.69 83 SER A CA 1
ATOM 574 C C . SER A 1 83 ? -5.031 -16.411 0.898 1.00 96.69 83 SER A C 1
ATOM 576 O O . SER A 1 83 ? -6.211 -16.692 1.117 1.00 96.69 83 SER A O 1
ATOM 578 N N . ALA A 1 84 ? -4.036 -16.967 1.598 1.00 96.06 84 ALA A N 1
ATOM 579 C CA . ALA A 1 84 ? -4.236 -17.940 2.668 1.00 96.06 84 ALA A CA 1
ATOM 580 C C . ALA A 1 84 ? -4.486 -17.274 4.032 1.00 96.06 84 ALA A C 1
ATOM 582 O O . ALA A 1 84 ? -5.198 -17.844 4.863 1.00 96.06 84 ALA A O 1
ATOM 583 N N . ASP A 1 85 ? -3.931 -16.081 4.253 1.00 96.38 85 ASP A N 1
ATOM 584 C CA . ASP A 1 85 ? -4.222 -15.215 5.401 1.00 96.38 85 ASP A CA 1
ATOM 585 C C . ASP A 1 85 ? -4.289 -13.727 4.976 1.00 96.38 85 ASP A C 1
ATOM 587 O O . ASP A 1 85 ? -3.371 -12.948 5.265 1.00 96.38 85 ASP A O 1
ATOM 591 N N . PRO A 1 86 ? -5.383 -13.306 4.303 1.00 96.12 86 PRO A N 1
ATOM 592 C CA . PRO A 1 86 ? -5.486 -11.979 3.685 1.00 96.12 86 PRO A CA 1
ATOM 593 C C . PRO A 1 86 ? -5.330 -10.832 4.676 1.00 96.12 86 PRO A C 1
ATOM 595 O O . PRO A 1 86 ? -4.668 -9.839 4.380 1.00 96.12 86 PRO A O 1
ATOM 598 N N . GLN A 1 87 ? -5.867 -10.989 5.882 1.00 95.25 87 GLN A N 1
ATOM 599 C CA . GLN A 1 87 ? -5.870 -9.934 6.889 1.00 95.25 87 GLN A CA 1
ATOM 600 C C . GLN A 1 87 ? -4.628 -9.959 7.790 1.00 95.25 87 GLN A C 1
ATOM 602 O O . GLN A 1 87 ? -4.219 -8.908 8.287 1.00 95.25 87 GLN A O 1
ATOM 607 N N . GLY A 1 88 ? -4.037 -11.136 8.029 1.00 92.56 88 GLY A N 1
ATOM 608 C CA . GLY A 1 88 ? -2.914 -11.310 8.952 1.00 92.56 88 GLY A CA 1
ATOM 609 C C . GLY A 1 88 ? -1.535 -11.301 8.294 1.00 92.56 88 GLY A C 1
ATOM 610 O O . GLY A 1 88 ? -0.584 -10.811 8.906 1.00 92.56 88 GLY A O 1
ATOM 611 N N . ALA A 1 89 ? -1.421 -11.793 7.057 1.00 94.88 89 ALA A N 1
ATOM 612 C CA . ALA A 1 89 ? -0.139 -12.004 6.383 1.00 94.88 89 ALA A CA 1
ATOM 613 C C . ALA A 1 89 ? 0.085 -11.116 5.148 1.0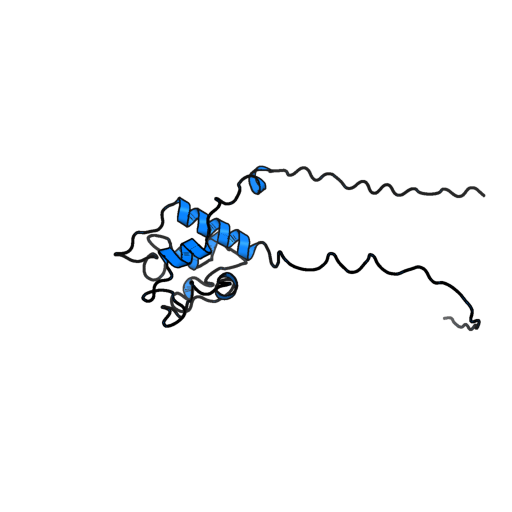0 94.88 89 ALA A C 1
ATOM 615 O O . ALA A 1 89 ? 1.202 -11.063 4.642 1.00 94.88 89 ALA A O 1
ATOM 616 N N . SER A 1 90 ? -0.912 -10.355 4.683 1.00 97.38 90 SER A N 1
ATOM 617 C CA . SER A 1 90 ? -0.725 -9.450 3.537 1.00 97.38 90 SER A CA 1
ATOM 618 C C . SER A 1 90 ? 0.212 -8.291 3.868 1.00 97.38 90 SER A C 1
ATOM 620 O O . SER A 1 90 ? -0.099 -7.429 4.700 1.00 97.38 90 SER A O 1
ATOM 622 N N . ALA A 1 91 ? 1.352 -8.216 3.180 1.00 97.25 91 ALA A N 1
ATOM 623 C CA . ALA A 1 91 ? 2.308 -7.128 3.355 1.00 97.25 91 ALA A CA 1
ATOM 624 C C . ALA A 1 91 ? 1.663 -5.761 3.076 1.00 97.25 91 ALA A C 1
ATOM 626 O O . ALA A 1 91 ? 1.929 -4.811 3.806 1.00 97.25 91 ALA A O 1
ATOM 627 N N . MET A 1 92 ? 0.766 -5.656 2.090 1.00 96.06 92 MET A N 1
ATOM 628 C CA . MET A 1 92 ? 0.046 -4.422 1.759 1.00 96.06 92 MET A CA 1
ATOM 629 C C . MET A 1 92 ? -0.667 -3.813 2.973 1.00 96.06 92 MET A C 1
ATOM 631 O O . MET A 1 92 ? -0.516 -2.620 3.223 1.00 96.06 92 MET A O 1
ATOM 635 N N . LEU A 1 93 ? -1.391 -4.618 3.759 1.00 97.50 93 LEU A N 1
ATOM 636 C CA . LEU A 1 93 ? -2.102 -4.138 4.949 1.00 97.50 93 LEU A CA 1
ATOM 637 C C . LEU A 1 93 ? -1.138 -3.826 6.099 1.00 97.50 93 LEU A C 1
ATOM 639 O O . LEU A 1 93 ? -1.313 -2.833 6.807 1.00 97.50 93 LEU A O 1
ATOM 643 N N . GLN A 1 94 ? -0.076 -4.622 6.255 1.00 97.12 94 GLN A N 1
ATOM 644 C CA . GLN A 1 94 ? 0.977 -4.360 7.241 1.00 97.12 94 GLN A CA 1
ATOM 645 C C . GLN A 1 94 ? 1.682 -3.025 6.969 1.00 97.12 94 GLN A C 1
ATOM 647 O O . GLN A 1 94 ? 1.942 -2.259 7.896 1.00 97.12 94 GLN A O 1
ATOM 652 N N . LYS A 1 95 ? 1.925 -2.688 5.696 1.00 96.81 95 LYS A N 1
ATOM 653 C CA . LYS A 1 95 ? 2.546 -1.423 5.284 1.00 96.81 95 LYS A CA 1
ATOM 654 C C . LYS A 1 95 ? 1.729 -0.187 5.664 1.00 96.81 95 LYS A C 1
ATOM 656 O O . LYS A 1 95 ? 2.330 0.878 5.761 1.00 96.81 95 LYS A O 1
ATOM 661 N N . LEU A 1 96 ? 0.425 -0.303 5.920 1.00 97.06 96 LEU A N 1
ATOM 662 C CA . LEU A 1 96 ? -0.422 0.817 6.359 1.00 97.06 96 LEU A CA 1
ATOM 663 C C . LEU A 1 96 ? -0.264 1.142 7.854 1.00 97.06 96 LEU A C 1
ATOM 665 O O . LEU A 1 96 ? -0.715 2.196 8.305 1.00 97.06 96 LEU A O 1
ATOM 669 N N . GLN A 1 97 ? 0.383 0.265 8.627 1.00 95.56 97 GLN A N 1
ATOM 670 C CA . GLN A 1 97 ? 0.565 0.428 10.068 1.00 95.56 97 GLN A CA 1
ATOM 671 C C . GLN A 1 97 ? 1.719 1.378 10.405 1.00 95.56 97 GLN A C 1
ATOM 673 O O . GLN A 1 97 ? 2.698 1.481 9.668 1.00 95.56 97 GLN A O 1
ATOM 678 N N . THR A 1 98 ? 1.639 2.040 11.564 1.00 94.62 98 THR A N 1
ATOM 679 C CA . THR A 1 98 ? 2.703 2.937 12.059 1.00 94.62 98 THR A CA 1
ATOM 680 C C . THR A 1 98 ? 4.038 2.215 12.283 1.00 94.62 98 THR A C 1
ATOM 682 O O . THR A 1 98 ? 5.092 2.823 12.109 1.00 94.62 98 THR A O 1
ATOM 685 N N . ASP A 1 99 ? 3.998 0.929 12.639 1.00 94.00 99 ASP A N 1
ATOM 686 C CA . ASP A 1 99 ? 5.168 0.049 12.717 1.00 94.00 99 ASP A CA 1
ATOM 687 C C . ASP A 1 99 ? 4.937 -1.186 11.828 1.00 94.00 99 ASP A C 1
ATOM 689 O O . ASP A 1 99 ? 4.385 -2.187 12.287 1.00 94.00 99 ASP A O 1
ATOM 693 N N . PRO A 1 100 ? 5.284 -1.113 10.531 1.00 93.62 100 PRO A N 1
ATOM 694 C CA . PRO A 1 100 ? 4.942 -2.142 9.550 1.00 93.62 100 PRO A CA 1
ATOM 695 C C . PRO A 1 100 ? 5.865 -3.373 9.594 1.00 93.62 100 PRO A C 1
ATOM 697 O O . PRO A 1 100 ? 5.838 -4.182 8.671 1.00 93.62 100 PRO A O 1
ATOM 700 N N . GLY A 1 101 ? 6.771 -3.483 10.574 1.00 91.88 101 GLY A N 1
ATOM 701 C CA . GLY A 1 101 ? 7.756 -4.572 10.671 1.00 91.88 101 GLY A CA 1
ATOM 702 C C . GLY A 1 101 ? 8.896 -4.518 9.640 1.00 91.88 101 GLY A C 1
ATOM 703 O O . GLY A 1 101 ? 9.957 -5.097 9.861 1.00 91.88 101 GLY A O 1
ATOM 704 N N . CYS A 1 102 ? 8.728 -3.780 8.540 1.00 93.88 102 CYS A N 1
ATOM 705 C CA . CYS A 1 102 ? 9.766 -3.480 7.557 1.00 93.88 102 CYS A CA 1
ATOM 706 C C . CYS A 1 102 ? 9.530 -2.119 6.886 1.00 93.88 102 CYS A C 1
ATOM 708 O O . CYS A 1 102 ? 8.424 -1.809 6.438 1.00 93.88 102 CYS A O 1
ATOM 710 N N . GLY A 1 103 ? 10.587 -1.314 6.742 1.00 92.50 103 GLY A N 1
ATOM 711 C CA . GLY A 1 103 ? 10.531 -0.001 6.090 1.00 92.50 103 GLY A CA 1
ATOM 712 C C . GLY A 1 103 ? 9.664 1.021 6.840 1.00 92.50 103 GLY A C 1
ATOM 713 O O . GLY A 1 103 ? 9.524 0.955 8.054 1.00 92.50 103 GLY A O 1
ATOM 714 N N . LEU A 1 104 ? 9.101 1.988 6.110 1.00 94.19 104 LEU A N 1
ATOM 715 C CA . LEU A 1 104 ? 8.224 3.035 6.661 1.00 94.19 104 LEU A CA 1
ATOM 716 C C . LEU A 1 104 ? 6.744 2.708 6.443 1.00 94.19 104 LEU A C 1
ATOM 718 O O . LEU A 1 104 ? 6.426 1.999 5.485 1.00 94.19 104 LEU A O 1
ATOM 722 N N . GLN A 1 105 ? 5.864 3.254 7.286 1.00 96.25 105 GLN A N 1
ATOM 723 C CA . GLN A 1 105 ? 4.424 3.302 7.018 1.00 96.25 105 GLN A CA 1
ATOM 724 C C . GLN A 1 105 ? 4.170 3.891 5.624 1.00 96.25 105 GLN A C 1
ATOM 726 O O . GLN A 1 105 ? 4.866 4.819 5.207 1.00 96.25 105 GLN A O 1
ATOM 731 N N . MET A 1 106 ? 3.187 3.343 4.918 1.00 95.75 106 MET A N 1
ATOM 732 C CA . MET A 1 106 ? 2.727 3.818 3.623 1.00 95.75 106 MET A CA 1
ATOM 733 C C . MET A 1 106 ? 1.354 4.498 3.760 1.00 95.75 106 MET A C 1
ATOM 735 O O . MET A 1 106 ? 0.477 3.954 4.433 1.00 95.75 106 MET A O 1
ATOM 739 N N . PRO A 1 107 ? 1.156 5.658 3.112 1.00 95.19 107 PRO A N 1
ATOM 740 C CA . PRO A 1 107 ? 2.182 6.452 2.437 1.00 95.19 107 PRO A CA 1
ATOM 741 C C . PRO A 1 107 ? 3.166 7.075 3.458 1.00 95.19 107 PRO A C 1
ATOM 743 O O . PRO A 1 107 ? 2.786 7.348 4.599 1.00 95.19 107 PRO A O 1
ATOM 746 N N . PRO A 1 108 ? 4.450 7.266 3.097 1.00 93.50 108 PRO A N 1
ATOM 747 C CA . PRO A 1 108 ? 5.453 7.757 4.034 1.00 93.50 108 PRO A CA 1
ATOM 748 C C . PRO A 1 108 ? 5.329 9.274 4.223 1.00 93.50 108 PRO A C 1
ATOM 750 O O . PRO A 1 108 ? 4.886 9.992 3.334 1.00 93.50 108 PRO A O 1
ATOM 753 N N . SER A 1 109 ? 5.802 9.805 5.352 1.00 91.00 109 SER A N 1
ATOM 754 C CA . SER A 1 109 ? 5.925 11.261 5.536 1.00 91.00 109 SER A CA 1
ATOM 755 C C . SER A 1 109 ? 6.733 11.887 4.377 1.00 91.00 109 SER A C 1
ATOM 757 O O . SER A 1 109 ? 7.772 11.331 4.007 1.00 91.00 109 SER A O 1
ATOM 759 N N . PRO A 1 110 ? 6.301 13.024 3.792 1.00 92.12 110 PRO A N 1
ATOM 760 C CA . PRO A 1 110 ? 5.300 13.973 4.292 1.00 92.12 110 PRO A CA 1
ATOM 761 C C . PRO A 1 110 ? 3.858 13.738 3.807 1.00 92.12 110 PRO A C 1
ATOM 763 O O . PRO A 1 110 ? 3.018 14.609 4.028 1.00 92.12 110 PRO A O 1
ATOM 766 N N . PHE A 1 111 ? 3.564 12.623 3.135 1.00 91.88 111 PHE A N 1
ATOM 767 C CA . PHE A 1 111 ? 2.202 12.306 2.705 1.00 91.88 111 PHE A CA 1
ATOM 768 C C . PHE A 1 111 ? 1.314 11.980 3.916 1.00 91.88 111 PHE A C 1
ATOM 770 O O . PHE A 1 111 ? 1.791 11.459 4.928 1.00 91.88 111 PHE A O 1
ATOM 777 N N . GLU A 1 112 ? 0.031 12.332 3.828 1.00 94.31 112 GLU A N 1
ATOM 778 C CA . GLU A 1 112 ? -0.932 12.084 4.902 1.00 94.31 112 GLU A CA 1
ATOM 779 C C . GLU A 1 112 ? -1.246 10.579 4.980 1.00 94.31 112 GLU A C 1
ATOM 781 O O . GLU A 1 112 ? -1.556 9.980 3.946 1.00 94.31 112 GLU A O 1
ATOM 786 N N . PRO A 1 113 ? -1.164 9.949 6.167 1.00 96.12 113 PRO A N 1
ATOM 787 C CA . PRO A 1 113 ? -1.591 8.567 6.338 1.00 96.12 113 PRO A CA 1
ATOM 788 C C . PRO A 1 113 ? -3.059 8.376 5.953 1.00 96.12 113 PRO A C 1
ATOM 790 O O . PRO A 1 113 ? -3.876 9.281 6.132 1.00 96.12 113 PRO A O 1
ATOM 793 N N . LEU A 1 114 ? -3.404 7.169 5.503 1.00 96.25 114 LEU A N 1
ATOM 794 C CA . LEU A 1 114 ? -4.800 6.808 5.276 1.00 96.25 114 LEU A CA 1
ATOM 795 C C . LEU A 1 114 ? -5.599 6.923 6.581 1.00 96.25 114 LEU A C 1
ATOM 797 O O . LEU A 1 114 ? -5.148 6.553 7.668 1.00 96.25 114 LEU A O 1
ATOM 801 N N . THR A 1 115 ? -6.823 7.409 6.448 1.00 96.00 115 THR A N 1
ATOM 802 C CA . THR A 1 115 ? -7.851 7.394 7.486 1.00 96.00 115 THR A CA 1
ATOM 803 C C . THR A 1 115 ? -8.283 5.962 7.810 1.00 96.00 115 THR A C 1
ATOM 805 O O . THR A 1 115 ? -8.093 5.033 7.023 1.00 96.00 115 THR A O 1
ATOM 808 N N . SER A 1 116 ? -8.931 5.769 8.963 1.00 94.50 116 SER A N 1
ATOM 809 C CA . SER A 1 116 ? -9.471 4.459 9.357 1.00 94.50 116 SER A CA 1
ATOM 810 C C . SER A 1 116 ? -10.442 3.878 8.330 1.00 94.50 116 SER A C 1
ATOM 812 O O . SER A 1 116 ? -10.480 2.662 8.139 1.00 94.50 116 SER A O 1
ATOM 814 N N . ASP A 1 117 ? -11.208 4.737 7.662 1.00 94.38 117 ASP A N 1
ATOM 815 C CA . ASP A 1 117 ? -12.223 4.327 6.693 1.00 94.38 117 ASP A CA 1
ATOM 816 C C . ASP A 1 117 ? -11.569 3.866 5.383 1.00 94.38 117 ASP A C 1
ATOM 818 O O . ASP A 1 117 ? -11.986 2.870 4.798 1.00 94.38 117 ASP A O 1
ATOM 822 N N . GLU A 1 118 ? -10.483 4.519 4.961 1.00 95.88 118 GLU A N 1
ATOM 823 C CA . GLU A 1 118 ? -9.676 4.101 3.806 1.00 95.88 118 GLU A CA 1
ATOM 824 C C . GLU A 1 118 ? -8.909 2.800 4.082 1.00 95.88 118 GLU A C 1
ATOM 826 O O . GLU A 1 118 ? -8.840 1.928 3.220 1.00 95.88 118 GLU A O 1
ATOM 831 N N . VAL A 1 119 ? -8.373 2.617 5.293 1.00 96.62 119 VAL A N 1
ATOM 832 C CA . VAL A 1 119 ? -7.748 1.339 5.683 1.00 96.62 119 VAL A CA 1
ATOM 833 C C . VAL A 1 119 ? -8.786 0.214 5.709 1.00 96.62 119 VAL A C 1
ATOM 835 O O . VAL A 1 119 ? -8.512 -0.891 5.237 1.00 96.62 119 VAL A O 1
ATOM 838 N N . SER A 1 120 ? -9.992 0.490 6.214 1.00 95.12 120 SER A N 1
ATOM 839 C CA . SER A 1 120 ? -11.102 -0.473 6.209 1.00 95.12 120 SER A CA 1
ATOM 840 C C . SER A 1 120 ? -11.556 -0.801 4.784 1.00 95.12 120 SER A C 1
ATOM 842 O O . SER A 1 120 ? -11.859 -1.955 4.497 1.00 95.12 120 SER A O 1
ATOM 844 N N . CYS A 1 121 ? -11.534 0.185 3.881 1.00 95.06 121 CYS A N 1
ATOM 845 C CA . CYS A 1 121 ? -11.785 -0.012 2.456 1.00 95.06 121 CYS A CA 1
ATOM 846 C C . CYS A 1 121 ? -10.792 -1.000 1.829 1.00 95.06 121 CYS A C 1
ATOM 848 O O . CYS A 1 121 ? -11.204 -2.001 1.251 1.00 95.06 121 CYS A O 1
ATOM 850 N N . LEU A 1 122 ? -9.485 -0.761 1.991 1.00 96.38 122 LEU A N 1
ATOM 851 C CA . LEU A 1 122 ? -8.459 -1.652 1.438 1.00 96.38 122 LEU A CA 1
ATOM 852 C C . LEU A 1 122 ? -8.497 -3.044 2.072 1.00 96.38 122 LEU A C 1
ATOM 854 O O . LEU A 1 122 ? -8.262 -4.027 1.382 1.00 96.38 122 LEU A O 1
ATOM 858 N N . SER A 1 123 ? -8.830 -3.135 3.360 1.00 96.12 123 SER A N 1
ATOM 859 C CA . SER A 1 123 ? -9.005 -4.415 4.055 1.00 96.12 123 SER A CA 1
ATOM 860 C C . SER A 1 123 ? -10.145 -5.235 3.445 1.00 96.12 123 SER A C 1
ATOM 862 O O . SER A 1 123 ? -9.954 -6.391 3.095 1.00 96.12 123 SER A O 1
ATOM 864 N N . ALA A 1 124 ? -11.316 -4.623 3.247 1.00 94.38 124 ALA A N 1
ATOM 865 C CA . ALA A 1 124 ? -12.455 -5.312 2.646 1.00 94.38 124 ALA A CA 1
ATOM 866 C C . ALA A 1 124 ? -12.205 -5.682 1.174 1.00 94.38 124 ALA A C 1
ATOM 868 O O . ALA A 1 124 ? -12.624 -6.745 0.724 1.00 94.38 124 ALA A O 1
ATOM 869 N N . TRP A 1 125 ? -11.483 -4.836 0.438 1.00 94.69 125 TRP A N 1
ATOM 870 C CA . TRP A 1 125 ? -11.062 -5.142 -0.926 1.00 94.69 125 TRP A CA 1
ATOM 871 C C . TRP A 1 125 ? -10.077 -6.317 -0.989 1.00 94.69 125 TRP A C 1
ATOM 873 O O . TRP A 1 125 ? -10.190 -7.160 -1.873 1.00 94.69 125 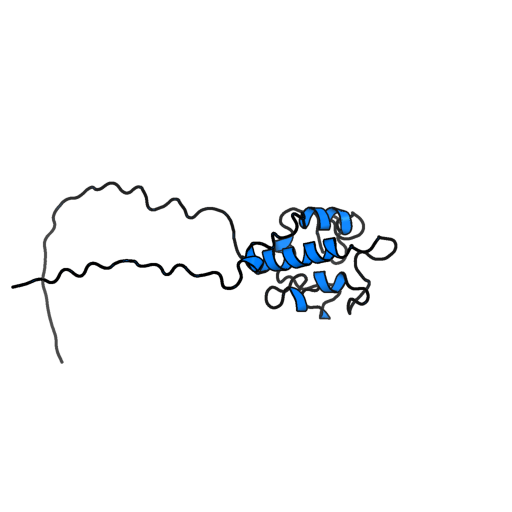TRP A O 1
ATOM 883 N N . VAL A 1 126 ? -9.147 -6.424 -0.033 1.00 96.25 126 VAL A N 1
ATOM 884 C CA . VAL A 1 126 ? -8.246 -7.582 0.090 1.00 96.25 126 VAL A CA 1
ATOM 885 C C . VAL A 1 126 ? -9.036 -8.875 0.327 1.00 96.25 126 VAL A C 1
ATOM 887 O O . VAL A 1 126 ? -8.771 -9.876 -0.342 1.00 96.25 126 VAL A O 1
ATOM 890 N N . ASP A 1 127 ? -10.045 -8.856 1.200 1.00 93.94 127 ASP A N 1
ATOM 891 C CA . ASP A 1 127 ? -10.952 -9.996 1.392 1.00 93.94 127 ASP A CA 1
ATOM 892 C C . ASP A 1 127 ? -11.730 -10.340 0.101 1.00 93.94 127 ASP A C 1
ATOM 894 O O . ASP A 1 127 ? -11.895 -11.514 -0.234 1.00 93.94 127 ASP A O 1
ATOM 898 N N . GLU A 1 128 ? -12.179 -9.339 -0.664 1.00 92.50 128 GLU A N 1
ATOM 899 C CA . GLU A 1 128 ? -12.900 -9.533 -1.932 1.00 92.50 128 GLU A CA 1
ATOM 900 C C . GLU A 1 128 ? -12.031 -10.229 -2.992 1.00 92.50 128 GLU A C 1
ATOM 902 O O . GLU A 1 128 ? -12.432 -11.253 -3.555 1.00 92.50 128 GLU A O 1
ATOM 907 N N . ILE A 1 129 ? -10.820 -9.718 -3.238 1.00 92.69 129 ILE A N 1
ATOM 908 C CA . ILE A 1 129 ? -9.934 -10.234 -4.295 1.00 92.69 129 ILE A CA 1
ATOM 909 C C . ILE A 1 129 ? -9.292 -11.585 -3.947 1.00 92.69 129 ILE A C 1
ATOM 911 O O . ILE A 1 129 ? -8.766 -12.257 -4.834 1.00 92.69 129 ILE A O 1
ATOM 915 N N . THR A 1 130 ? -9.334 -11.994 -2.675 1.00 93.56 130 THR A N 1
ATOM 916 C CA . THR A 1 130 ? -8.839 -13.301 -2.204 1.00 93.56 130 THR A CA 1
ATOM 917 C C . THR A 1 130 ? -9.962 -14.324 -2.002 1.00 93.56 130 THR A C 1
ATOM 919 O O . THR A 1 130 ? -9.743 -15.522 -2.180 1.00 93.56 130 THR A O 1
ATOM 922 N N . GLY A 1 131 ? -11.185 -13.876 -1.697 1.00 76.69 131 GLY A N 1
ATOM 923 C CA . GLY A 1 131 ? -12.358 -14.721 -1.451 1.00 76.69 131 GLY A CA 1
ATOM 924 C C . GLY A 1 131 ? -13.095 -15.214 -2.701 1.00 76.69 131 GLY A C 1
ATOM 925 O O . GLY A 1 131 ? -14.000 -16.045 -2.588 1.00 76.69 131 GLY A O 1
ATOM 926 N N . GLY A 1 132 ? -12.731 -14.739 -3.894 1.00 54.38 132 GLY A N 1
ATOM 927 C CA . GLY A 1 132 ? -13.459 -15.048 -5.119 1.00 54.38 132 GLY A CA 1
ATOM 928 C C . GLY A 1 132 ? -12.590 -15.003 -6.362 1.00 54.38 132 GLY A C 1
ATOM 929 O O . GLY A 1 132 ? -12.577 -14.019 -7.095 1.00 54.38 132 GLY A O 1
ATOM 930 N N . GLY A 1 133 ? -11.944 -16.123 -6.685 1.00 50.25 133 GLY A N 1
ATOM 931 C CA . GLY A 1 133 ? -11.610 -16.382 -8.078 1.00 50.25 133 GLY A CA 1
ATOM 932 C C . GLY A 1 133 ? -12.885 -16.306 -8.932 1.00 50.25 133 GLY A C 1
ATOM 933 O O . GLY A 1 133 ? -13.715 -17.204 -8.867 1.00 50.25 133 GLY A O 1
ATOM 934 N N . SER A 1 134 ? -12.993 -15.258 -9.753 1.00 50.00 134 SER A N 1
ATOM 935 C CA . SER A 1 134 ? -13.936 -15.095 -10.872 1.00 50.00 134 SER A CA 1
ATOM 936 C C . SER A 1 134 ? -15.423 -14.851 -10.537 1.00 50.00 134 SER A C 1
ATOM 938 O O . SER A 1 134 ? -16.209 -15.769 -10.325 1.00 50.00 134 SER A O 1
ATOM 940 N N . MET A 1 135 ? -15.830 -13.586 -10.647 1.00 53.28 135 MET A N 1
ATOM 941 C CA . MET A 1 135 ? -17.165 -13.128 -11.068 1.00 53.28 135 MET A CA 1
ATOM 942 C C . MET A 1 135 ? -16.840 -11.983 -12.052 1.00 53.28 135 MET A C 1
ATOM 944 O O . MET A 1 135 ? -16.230 -11.013 -11.627 1.00 53.28 135 MET A O 1
ATOM 948 N N . ASP A 1 136 ? -16.943 -12.009 -13.381 1.00 45.88 136 ASP A N 1
ATOM 949 C CA . ASP A 1 136 ? -17.756 -12.653 -14.420 1.00 45.88 136 ASP A CA 1
ATOM 950 C C . ASP A 1 136 ? -16.859 -12.780 -15.693 1.00 45.88 136 ASP A C 1
ATOM 952 O O . ASP A 1 136 ? -15.863 -12.072 -15.818 1.00 45.88 136 ASP A O 1
ATOM 956 N N . ALA A 1 137 ? -17.074 -13.639 -16.697 1.00 44.84 137 ALA A N 1
ATOM 957 C CA . ALA A 1 137 ? -18.305 -13.816 -17.455 1.00 44.84 137 ALA A CA 1
ATOM 958 C C . ALA A 1 137 ? -18.334 -15.150 -18.231 1.00 44.84 137 ALA A C 1
ATOM 960 O O . ALA A 1 137 ? -17.363 -15.523 -18.890 1.00 44.84 137 ALA A O 1
ATOM 961 N N . GLY A 1 138 ? -19.506 -15.793 -18.257 1.00 47.47 138 GLY A N 1
ATOM 962 C CA . GLY A 1 138 ? -19.891 -16.682 -19.359 1.00 47.47 138 GLY A CA 1
ATOM 963 C C . GLY A 1 138 ? -19.990 -18.173 -19.038 1.00 47.47 138 GLY A C 1
ATOM 964 O O . GLY A 1 138 ? -19.246 -18.976 -19.590 1.00 47.47 138 GLY A O 1
ATOM 965 N N . ALA A 1 139 ? -20.986 -18.565 -18.243 1.00 51.19 139 ALA A N 1
ATOM 966 C CA . ALA A 1 139 ? -21.546 -19.919 -18.304 1.00 51.19 139 ALA A CA 1
ATOM 967 C C . ALA A 1 139 ? -23.059 -19.910 -18.024 1.00 51.19 139 ALA A C 1
ATOM 969 O O . ALA A 1 139 ? -23.567 -20.684 -17.219 1.00 51.19 139 ALA A O 1
ATOM 970 N N . PHE A 1 140 ? -23.793 -19.028 -18.707 1.00 54.91 140 PHE A N 1
ATOM 971 C CA . PHE A 1 140 ? -25.253 -19.127 -18.827 1.00 54.91 140 PHE A CA 1
ATOM 972 C C . PHE A 1 140 ? -25.680 -19.132 -20.300 1.00 54.91 140 PHE A C 1
ATOM 974 O O . PHE A 1 140 ? -26.653 -18.493 -20.657 1.00 54.91 140 PHE A O 1
ATOM 981 N N . ASP A 1 141 ? -24.956 -19.828 -21.179 1.00 52.62 141 ASP A N 1
ATOM 982 C CA . ASP A 1 141 ? -25.415 -20.027 -22.562 1.00 52.62 141 ASP A CA 1
ATOM 983 C C . ASP A 1 141 ? -24.746 -21.252 -23.203 1.00 52.62 141 ASP A C 1
ATOM 985 O O . ASP A 1 141 ? -23.836 -21.136 -24.017 1.00 52.62 141 ASP A O 1
ATOM 989 N N . ALA A 1 142 ? -25.156 -22.457 -22.786 1.00 48.34 142 ALA A N 1
ATOM 990 C CA . ALA A 1 142 ? -24.951 -23.694 -23.556 1.00 48.34 142 ALA A CA 1
ATOM 991 C C . ALA A 1 142 ? -25.796 -24.870 -23.019 1.00 48.34 142 ALA A C 1
ATOM 993 O O . ALA A 1 142 ? -25.262 -25.937 -22.730 1.00 48.34 142 ALA A O 1
ATOM 994 N N . ALA A 1 143 ? -27.113 -24.705 -22.845 1.00 51.09 143 ALA A N 1
ATOM 995 C CA . ALA A 1 143 ? -28.010 -25.863 -22.659 1.00 51.09 143 ALA A CA 1
ATOM 996 C C . ALA A 1 143 ? -29.482 -25.615 -23.050 1.00 51.09 143 ALA A C 1
ATOM 998 O O . ALA A 1 143 ? -30.355 -26.381 -22.651 1.00 51.09 143 ALA A O 1
ATOM 999 N N . MET A 1 144 ? -29.780 -24.563 -23.818 1.00 55.31 144 MET A N 1
ATOM 1000 C CA . MET A 1 144 ? -31.135 -24.261 -24.302 1.00 55.31 144 MET A CA 1
ATOM 1001 C C . MET A 1 144 ? -31.136 -24.020 -25.815 1.00 55.31 144 MET A C 1
ATOM 1003 O O . MET A 1 144 ? -31.701 -23.044 -26.278 1.00 55.31 144 MET A O 1
ATOM 1007 N N . ASP A 1 145 ? -30.493 -24.895 -26.592 1.00 51.06 145 ASP A N 1
ATOM 1008 C CA . ASP A 1 145 ? -30.917 -25.120 -27.980 1.00 51.06 145 ASP A CA 1
ATOM 1009 C C . ASP A 1 145 ? -30.325 -26.427 -28.526 1.00 51.06 145 ASP A C 1
ATOM 1011 O O . ASP A 1 145 ? -29.244 -26.478 -29.109 1.00 51.06 145 ASP A O 1
ATOM 1015 N N . ALA A 1 146 ? -31.031 -27.527 -28.287 1.00 48.91 146 ALA A N 1
ATOM 1016 C CA . ALA A 1 146 ? -30.901 -28.718 -29.110 1.00 48.91 146 ALA A CA 1
ATOM 1017 C C . ALA A 1 146 ? -32.323 -29.164 -29.477 1.00 48.91 146 ALA A C 1
ATOM 1019 O O . ALA A 1 146 ? -33.032 -29.702 -28.618 1.00 48.91 146 ALA A O 1
ATOM 1020 N N . PRO A 1 147 ? -32.786 -28.892 -30.711 1.00 48.03 147 PRO A N 1
ATOM 1021 C CA . PRO A 1 147 ? -34.083 -29.352 -31.168 1.00 48.03 147 PRO A CA 1
ATOM 1022 C C . PRO A 1 147 ? -34.116 -30.880 -31.228 1.00 48.03 147 PRO A C 1
ATOM 1024 O O . PRO A 1 147 ? -33.153 -31.546 -31.611 1.00 48.03 147 PRO A O 1
ATOM 1027 N N . MET A 1 148 ? -35.264 -31.417 -30.818 1.00 55.94 148 MET A N 1
ATOM 1028 C CA . MET A 1 148 ? -35.629 -32.811 -31.008 1.00 55.94 148 MET A CA 1
ATOM 1029 C C . MET A 1 148 ? -35.612 -33.152 -32.498 1.00 55.94 148 MET A C 1
ATOM 1031 O O . MET A 1 148 ? -36.480 -32.687 -33.226 1.00 55.94 148 MET A O 1
ATOM 1035 N N . ASP A 1 149 ? -34.714 -34.042 -32.901 1.00 45.00 149 ASP A N 1
ATOM 1036 C CA . ASP A 1 149 ? -34.893 -34.867 -34.091 1.00 45.00 149 ASP A CA 1
ATOM 1037 C C . ASP A 1 149 ? -34.408 -36.293 -33.790 1.00 45.00 149 ASP A C 1
ATOM 1039 O O . ASP A 1 149 ? -33.219 -36.594 -33.709 1.00 45.00 149 ASP A O 1
ATOM 1043 N N . ALA A 1 150 ? -35.376 -37.186 -33.600 1.00 50.03 150 ALA A N 1
ATOM 1044 C CA . ALA A 1 150 ? -35.260 -38.615 -33.884 1.00 50.03 150 ALA A CA 1
ATOM 1045 C C . ALA A 1 150 ? -36.050 -38.864 -35.192 1.00 50.03 150 ALA A C 1
ATOM 1047 O O . ALA A 1 150 ? -36.980 -38.089 -35.431 1.00 50.03 150 ALA A O 1
ATOM 1048 N N . PRO A 1 151 ? -35.815 -39.930 -35.999 1.00 56.94 151 PRO A N 1
ATOM 1049 C CA . PRO A 1 151 ? -35.335 -41.250 -35.563 1.00 56.94 151 PRO A CA 1
ATOM 1050 C C . PRO A 1 151 ? -34.459 -42.054 -36.571 1.00 56.94 151 PRO A C 1
ATOM 1052 O O . PRO A 1 151 ? -34.252 -41.655 -37.712 1.00 56.94 151 PRO A O 1
ATOM 1055 N N . ALA A 1 152 ? -34.049 -43.254 -36.124 1.00 51.91 152 ALA A N 1
ATOM 1056 C CA . ALA A 1 152 ? -34.185 -44.561 -36.807 1.00 51.91 152 ALA A CA 1
ATOM 1057 C C . ALA A 1 152 ? -32.910 -45.410 -37.046 1.00 51.91 152 ALA A C 1
ATOM 1059 O O . ALA A 1 152 ? -31.969 -45.002 -37.716 1.00 51.91 152 ALA A O 1
ATOM 1060 N N . ASP A 1 153 ? -33.037 -46.653 -36.558 1.00 46.91 153 ASP A N 1
ATOM 1061 C CA . ASP A 1 153 ? -32.597 -47.949 -37.100 1.00 46.91 153 ASP A CA 1
ATOM 1062 C C . ASP A 1 153 ? -31.116 -48.355 -37.187 1.00 46.91 153 ASP A C 1
ATOM 1064 O O . ASP A 1 153 ? -30.292 -47.745 -37.859 1.00 46.91 153 ASP A O 1
ATOM 1068 N N . GLY A 1 154 ? -30.828 -49.541 -36.627 1.00 46.72 154 GLY A N 1
ATOM 1069 C CA . GLY A 1 154 ? -29.638 -50.320 -36.981 1.00 46.72 154 GLY A CA 1
ATOM 1070 C C . GLY A 1 154 ? -29.282 -51.457 -36.020 1.00 46.72 154 GLY A C 1
ATOM 1071 O O . GLY A 1 154 ? -28.543 -51.250 -35.071 1.00 46.72 154 GLY A O 1
ATOM 1072 N N . SER A 1 155 ? -29.797 -52.658 -36.293 1.00 51.50 155 SER A N 1
ATOM 1073 C CA . SER A 1 155 ? -29.573 -53.937 -35.589 1.00 51.50 155 SER A CA 1
ATOM 1074 C C . SER A 1 155 ? -28.122 -54.449 -35.490 1.00 51.50 155 SER A C 1
ATOM 1076 O O . SER A 1 155 ? -27.342 -54.287 -36.424 1.00 51.50 155 SER A O 1
ATOM 1078 N N . GLY A 1 156 ? -27.891 -55.286 -34.462 1.00 46.06 156 GLY A N 1
ATOM 1079 C CA . GLY A 1 156 ? -27.003 -56.470 -34.481 1.00 46.06 156 GLY A CA 1
ATOM 1080 C C . GLY A 1 156 ? -25.694 -56.304 -33.694 1.00 46.06 156 GLY A C 1
ATOM 1081 O O . GLY A 1 156 ? -24.999 -55.320 -33.881 1.00 46.06 156 GLY A O 1
ATOM 1082 N N . GLY A 1 157 ? -25.253 -57.205 -32.814 1.00 48.47 157 GLY A N 1
ATOM 1083 C CA . GLY A 1 157 ? -25.676 -58.561 -32.470 1.00 48.47 157 GLY A CA 1
ATOM 1084 C C . GLY A 1 157 ? -24.765 -59.139 -31.367 1.00 48.47 157 GLY A C 1
ATOM 1085 O O . GLY A 1 157 ? -23.775 -58.524 -30.978 1.00 48.47 157 GLY A O 1
ATOM 1086 N N . ASP A 1 158 ? -25.169 -60.302 -30.865 1.00 54.84 158 ASP A N 1
ATOM 1087 C CA . ASP A 1 158 ? -24.716 -61.087 -29.706 1.00 54.84 158 ASP A CA 1
ATOM 1088 C C . ASP A 1 158 ? -23.238 -61.538 -29.620 1.00 54.84 158 ASP A C 1
ATOM 1090 O O . ASP A 1 158 ? -22.585 -61.747 -30.640 1.00 54.84 158 ASP A O 1
ATOM 1094 N N . ALA A 1 159 ? -22.800 -61.813 -28.371 1.00 54.75 159 ALA A N 1
ATOM 1095 C CA . ALA A 1 159 ? -22.023 -62.978 -27.856 1.00 54.75 159 ALA A CA 1
ATOM 1096 C C . ALA A 1 159 ? -21.094 -62.526 -26.694 1.00 54.75 159 ALA A C 1
ATOM 1098 O O . ALA A 1 159 ? -20.265 -61.648 -26.890 1.00 54.75 159 ALA A O 1
ATOM 1099 N N . ALA A 1 160 ? -21.302 -62.882 -25.417 1.00 54.84 160 ALA A N 1
ATOM 1100 C CA . ALA A 1 160 ? -21.194 -64.179 -24.719 1.00 54.84 160 ALA A CA 1
ATOM 1101 C C . ALA A 1 160 ? -19.762 -64.580 -24.272 1.00 54.84 160 ALA A C 1
ATOM 1103 O O . ALA A 1 160 ? -18.810 -64.440 -25.029 1.00 54.84 160 ALA A O 1
ATOM 1104 N N . GLU A 1 161 ? -19.717 -65.184 -23.066 1.00 49.47 161 GLU A N 1
ATOM 1105 C CA . GLU A 1 161 ? -18.661 -66.012 -22.417 1.00 49.47 161 GLU A CA 1
ATOM 1106 C C . GLU A 1 161 ? -17.624 -65.261 -21.547 1.00 49.47 161 GLU A C 1
ATOM 1108 O O . GLU A 1 161 ? -17.091 -64.243 -21.962 1.00 49.47 161 GLU A O 1
ATOM 1113 N N . GLY A 1 162 ? -17.253 -65.645 -20.313 1.00 47.09 162 GLY A N 1
ATOM 1114 C CA . GLY A 1 162 ? -17.486 -66.787 -19.402 1.00 47.09 162 GLY A CA 1
ATOM 1115 C C . GLY A 1 162 ? -16.617 -66.539 -18.135 1.00 47.09 162 GLY A C 1
ATOM 1116 O O . GLY A 1 162 ? -15.615 -65.838 -18.226 1.00 47.09 162 GLY A O 1
ATOM 1117 N N . GLY A 1 163 ? -17.041 -66.857 -16.901 1.00 52.62 163 GLY A N 1
ATOM 1118 C CA . GLY A 1 163 ? -16.701 -68.111 -16.194 1.00 52.62 163 GLY A CA 1
ATOM 1119 C C . GLY A 1 163 ? -15.186 -68.381 -16.195 1.00 52.62 163 GLY A C 1
ATOM 1120 O O . GLY A 1 163 ? -14.643 -68.646 -17.257 1.00 52.62 163 GLY A O 1
ATOM 1121 N N . THR A 1 164 ? -14.445 -68.316 -15.087 1.00 57.09 164 THR A N 1
ATOM 1122 C CA . THR A 1 164 ? -14.621 -69.049 -13.814 1.00 57.09 164 THR A CA 1
ATOM 1123 C C . THR A 1 164 ? -13.974 -68.341 -12.633 1.00 57.09 164 THR A C 1
ATOM 1125 O O . THR A 1 164 ? -12.864 -67.799 -12.839 1.00 57.09 164 THR A O 1
#

pLDDT: mean 78.1, std 20.14, range [40.88, 97.88]

Secondary structure (DSSP, 8-state):
-----------------S-THHHHS---S--HHHHHHHHT-STTSS-SSS-GGG---SSS-THHHHBTPBPSS-GGG-BSB-SSSTTTT-HHHHTTSSS-SSS--SSPTTSPPPPHHHHHHHHHHHHHHHH-S---S--SSSSS--------------------